Protein AF-A0A2D7ZC70-F1 (afdb_monomer)

Structure (mmCIF, N/CA/C/O backbone):
data_AF-A0A2D7ZC70-F1
#
_entry.id   AF-A0A2D7ZC70-F1
#
loop_
_atom_site.group_PDB
_atom_site.id
_atom_site.type_symbol
_atom_site.label_atom_id
_atom_site.label_alt_id
_atom_site.label_comp_id
_atom_site.label_asym_id
_atom_site.label_entity_id
_atom_site.label_seq_id
_atom_site.pdbx_PDB_ins_code
_atom_site.Cartn_x
_atom_site.Cartn_y
_atom_site.Cartn_z
_atom_site.occupancy
_atom_site.B_iso_or_equiv
_atom_site.auth_seq_id
_atom_site.auth_comp_id
_atom_site.auth_asym_id
_atom_site.auth_atom_id
_atom_site.pdbx_PDB_model_num
ATOM 1 N N . MET A 1 1 ? -26.399 8.309 14.927 1.00 45.03 1 MET A N 1
ATOM 2 C CA . MET A 1 1 ? -24.982 8.589 15.253 1.00 45.03 1 MET A CA 1
ATOM 3 C C . MET A 1 1 ? -24.155 8.449 13.986 1.00 45.03 1 MET A C 1
ATOM 5 O O . MET A 1 1 ? -24.048 7.345 13.473 1.00 45.03 1 MET A O 1
ATOM 9 N N . VAL A 1 2 ? -23.607 9.541 13.450 1.00 57.34 2 VAL A N 1
ATOM 10 C CA . VAL A 1 2 ? -22.657 9.459 12.330 1.00 57.34 2 VAL A CA 1
ATOM 11 C C . VAL A 1 2 ? -21.320 9.015 12.920 1.00 57.34 2 VAL A C 1
ATOM 13 O O . VAL A 1 2 ? -20.627 9.806 13.555 1.00 57.34 2 VAL A O 1
ATOM 16 N N . HIS A 1 3 ? -20.984 7.730 12.810 1.00 61.47 3 HIS A N 1
ATOM 17 C CA . HIS A 1 3 ? -19.647 7.273 13.178 1.00 61.47 3 HIS A CA 1
ATOM 18 C C . HIS A 1 3 ? -18.621 7.962 12.275 1.00 61.47 3 HIS A C 1
ATOM 20 O O . HIS A 1 3 ? -18.772 7.989 11.054 1.00 61.47 3 HIS A O 1
ATOM 26 N N . LYS A 1 4 ? -17.581 8.543 12.883 1.00 79.00 4 LYS A N 1
ATOM 27 C CA . LYS A 1 4 ? -16.473 9.153 12.145 1.00 79.00 4 LYS A CA 1
ATOM 28 C C . LYS A 1 4 ? -15.835 8.078 11.262 1.00 79.00 4 LYS A C 1
ATOM 30 O O . LYS A 1 4 ? -15.337 7.081 11.788 1.00 79.00 4 LYS A O 1
ATOM 35 N N . ARG A 1 5 ? -15.864 8.278 9.939 1.00 84.56 5 ARG A N 1
ATOM 36 C CA . ARG A 1 5 ? -15.257 7.349 8.977 1.00 84.56 5 ARG A CA 1
ATOM 37 C C . ARG A 1 5 ? -13.767 7.213 9.274 1.00 84.56 5 ARG A C 1
ATOM 39 O O . ARG A 1 5 ? -13.089 8.193 9.585 1.00 84.56 5 ARG A O 1
ATOM 46 N N . LYS A 1 6 ? -13.291 5.971 9.242 1.00 90.38 6 LYS A N 1
ATOM 47 C CA . LYS A 1 6 ? -11.886 5.631 9.466 1.00 90.38 6 LYS A CA 1
ATOM 48 C C . LYS A 1 6 ? -11.133 5.658 8.147 1.00 90.38 6 LYS A C 1
ATOM 50 O O . LYS A 1 6 ? -11.649 5.176 7.140 1.00 90.38 6 LYS A O 1
ATOM 55 N N . ASN A 1 7 ? -9.908 6.170 8.187 1.00 91.56 7 ASN A N 1
ATOM 56 C CA . ASN A 1 7 ? -9.040 6.278 7.021 1.00 91.56 7 ASN A CA 1
ATOM 57 C C . ASN A 1 7 ? -8.084 5.084 6.949 1.00 91.56 7 ASN A C 1
ATOM 59 O O . ASN A 1 7 ? -7.211 4.937 7.810 1.00 91.56 7 ASN A O 1
ATOM 63 N N . VAL A 1 8 ? -8.213 4.268 5.904 1.00 92.19 8 VAL A N 1
ATOM 64 C CA . VAL A 1 8 ? -7.352 3.112 5.635 1.00 92.19 8 VAL A CA 1
ATOM 65 C C . VAL A 1 8 ? -6.417 3.416 4.471 1.00 92.19 8 VAL A C 1
ATOM 67 O O . VAL A 1 8 ? -6.854 3.778 3.377 1.00 92.19 8 VAL A O 1
ATOM 70 N N . LEU A 1 9 ? -5.118 3.239 4.696 1.00 91.94 9 LEU A N 1
ATOM 71 C CA . LEU A 1 9 ? -4.081 3.424 3.686 1.00 91.94 9 LEU A CA 1
ATOM 72 C C . LEU A 1 9 ? -3.535 2.082 3.206 1.00 91.94 9 LEU A C 1
ATOM 74 O O . LEU A 1 9 ? -3.178 1.229 4.011 1.00 91.94 9 LEU A O 1
ATOM 78 N N . LEU A 1 10 ? -3.382 1.947 1.893 1.00 91.06 10 LEU A N 1
ATOM 79 C CA . LEU A 1 10 ? -2.615 0.878 1.264 1.00 91.06 10 LEU A CA 1
ATOM 80 C C . LEU A 1 10 ? -1.452 1.484 0.476 1.00 91.06 10 LEU A C 1
ATOM 82 O O . LEU A 1 10 ? -1.645 2.375 -0.351 1.00 91.06 10 LEU A O 1
ATOM 86 N N . ILE A 1 11 ? -0.247 0.962 0.695 1.00 88.31 11 ILE A N 1
ATOM 87 C CA . ILE A 1 11 ? 0.938 1.284 -0.105 1.00 88.31 11 ILE A CA 1
ATOM 88 C C . ILE A 1 11 ? 1.302 0.054 -0.938 1.00 88.31 11 ILE A C 1
ATOM 90 O O . ILE A 1 11 ? 1.595 -1.004 -0.387 1.00 88.31 11 ILE A O 1
ATOM 94 N N . VAL A 1 12 ? 1.339 0.207 -2.262 1.00 88.38 12 VAL A N 1
ATOM 95 C CA . VAL A 1 12 ? 1.557 -0.875 -3.230 1.00 88.38 12 VAL A CA 1
ATOM 96 C C . VAL A 1 12 ? 2.910 -0.698 -3.929 1.00 88.38 12 VAL A C 1
ATOM 98 O O . VAL A 1 12 ? 3.021 0.036 -4.919 1.00 88.38 12 VAL A O 1
ATOM 101 N N . PRO A 1 13 ? 3.978 -1.343 -3.426 1.00 80.62 13 PRO A N 1
ATOM 102 C CA . PRO A 1 13 ? 5.316 -1.180 -3.988 1.00 80.62 13 PRO A CA 1
ATOM 103 C C . PRO A 1 13 ? 5.660 -2.207 -5.083 1.00 80.62 13 PRO A C 1
ATOM 105 O O . PRO A 1 13 ? 6.686 -2.051 -5.734 1.00 80.62 13 PRO A O 1
ATOM 108 N N . HIS A 1 14 ? 4.865 -3.268 -5.253 1.00 84.88 14 HIS A N 1
ATOM 109 C CA . HIS A 1 14 ? 5.144 -4.407 -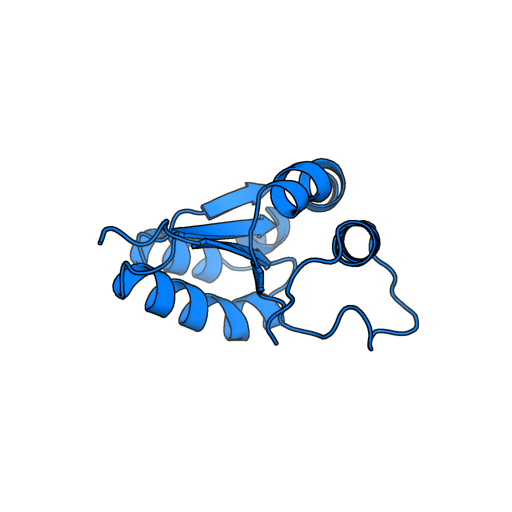6.142 1.00 84.88 14 HIS A CA 1
ATOM 110 C C . HIS A 1 14 ? 3.860 -5.185 -6.465 1.00 84.88 14 HIS A C 1
ATOM 112 O O . HIS A 1 14 ? 2.871 -5.025 -5.748 1.00 84.88 14 HIS A O 1
ATOM 118 N N . MET A 1 15 ? 3.903 -6.029 -7.504 1.00 88.38 15 MET A N 1
ATOM 119 C CA . MET A 1 15 ? 2.743 -6.783 -8.005 1.00 88.38 15 MET A CA 1
ATOM 120 C C . MET A 1 15 ? 2.079 -7.707 -6.976 1.00 88.38 15 MET A C 1
ATOM 122 O O . MET A 1 15 ? 0.862 -7.638 -6.876 1.00 88.38 15 MET A O 1
ATOM 126 N N . PRO A 1 16 ? 2.798 -8.470 -6.129 1.00 87.94 16 PRO A N 1
ATOM 127 C CA . PRO A 1 16 ? 2.134 -9.303 -5.121 1.00 87.94 16 PRO A CA 1
ATOM 128 C C . PRO A 1 16 ? 1.187 -8.506 -4.214 1.00 87.94 16 PRO A C 1
ATOM 130 O O . PRO A 1 16 ? 0.039 -8.887 -4.010 1.00 87.94 16 PRO A O 1
ATOM 133 N N . ALA A 1 17 ? 1.625 -7.328 -3.750 1.00 87.44 17 ALA A N 1
ATOM 134 C CA . ALA A 1 17 ? 0.775 -6.432 -2.962 1.00 87.44 17 ALA A CA 1
ATOM 135 C C . ALA A 1 17 ? -0.386 -5.826 -3.757 1.00 87.44 17 ALA A C 1
ATOM 137 O O . ALA A 1 17 ? -1.395 -5.445 -3.167 1.00 87.44 17 ALA A O 1
ATOM 138 N N . PHE A 1 18 ? -0.240 -5.696 -5.075 1.00 90.81 18 PHE A N 1
ATOM 139 C CA . PHE A 1 18 ? -1.338 -5.287 -5.936 1.00 90.81 18 PHE A CA 1
ATOM 140 C C . PHE A 1 18 ? -2.397 -6.395 -5.981 1.00 90.81 18 PHE A C 1
ATOM 142 O O . PHE A 1 18 ? -3.547 -6.146 -5.626 1.00 90.81 18 PHE A O 1
ATOM 149 N N . ASP A 1 19 ? -1.991 -7.617 -6.322 1.00 90.62 19 ASP A N 1
ATOM 150 C CA . ASP A 1 19 ? -2.900 -8.747 -6.523 1.00 90.62 19 ASP A CA 1
ATOM 151 C C . ASP A 1 19 ? -3.661 -9.121 -5.242 1.00 90.62 19 ASP A C 1
ATOM 153 O O . ASP A 1 19 ? -4.855 -9.417 -5.300 1.00 90.62 19 ASP A O 1
ATOM 157 N N . SER A 1 20 ? -3.016 -9.051 -4.071 1.00 90.19 20 SER A N 1
ATOM 158 C CA . SER A 1 20 ? -3.670 -9.411 -2.808 1.00 90.19 20 SER A CA 1
ATOM 159 C C . SER A 1 20 ? -4.513 -8.282 -2.203 1.00 90.19 20 SER A C 1
ATOM 161 O O . SER A 1 20 ? -5.648 -8.509 -1.779 1.00 90.19 20 SER A O 1
ATOM 163 N N . CYS A 1 21 ? -3.993 -7.049 -2.149 1.00 92.62 21 CYS A N 1
ATOM 164 C CA . CYS A 1 21 ? -4.604 -5.992 -1.339 1.00 92.62 21 CYS A CA 1
ATOM 165 C C . CYS A 1 21 ? -5.591 -5.114 -2.119 1.00 92.62 21 CYS A C 1
ATOM 167 O O . CYS A 1 21 ? -6.515 -4.557 -1.52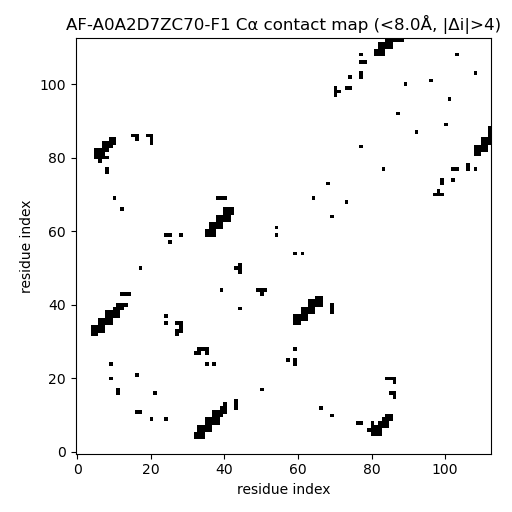1 1.00 92.62 21 CYS A O 1
ATOM 169 N N . ILE A 1 22 ? -5.436 -4.959 -3.439 1.00 94.00 22 ILE A N 1
ATOM 170 C CA . ILE A 1 22 ? -6.321 -4.088 -4.231 1.00 94.00 22 ILE A CA 1
ATOM 171 C C . ILE A 1 22 ? -7.776 -4.569 -4.220 1.00 94.00 22 ILE A C 1
ATOM 173 O O . ILE A 1 22 ? -8.650 -3.738 -3.953 1.00 94.00 22 ILE A O 1
ATOM 177 N N . PRO A 1 23 ? -8.088 -5.867 -4.417 1.00 94.38 23 PRO A N 1
ATOM 178 C CA . PRO A 1 23 ? -9.471 -6.339 -4.349 1.00 94.38 23 PRO A CA 1
ATOM 179 C C . PRO A 1 23 ? -10.149 -6.022 -3.007 1.00 94.38 23 PRO A C 1
ATOM 181 O O . PRO A 1 23 ? -11.342 -5.706 -2.971 1.00 94.38 23 PRO A O 1
ATOM 184 N N . LEU A 1 24 ? -9.389 -6.055 -1.906 1.00 93.94 24 LEU A N 1
ATOM 185 C CA . LEU A 1 24 ? -9.877 -5.697 -0.573 1.00 93.94 24 LEU A CA 1
ATOM 186 C C . LEU A 1 24 ? -10.203 -4.205 -0.483 1.00 93.94 24 LEU A C 1
ATOM 188 O O . LEU A 1 24 ? -11.303 -3.846 -0.062 1.00 93.94 24 LEU A O 1
ATOM 192 N N . MET A 1 25 ? -9.300 -3.339 -0.947 1.00 94.75 25 MET A N 1
ATOM 193 C CA . MET A 1 25 ? -9.525 -1.890 -0.952 1.00 94.75 25 MET A CA 1
ATOM 194 C C . MET A 1 25 ? -10.729 -1.492 -1.808 1.00 94.75 25 MET A C 1
ATOM 196 O O . MET A 1 25 ? -11.521 -0.649 -1.391 1.00 94.75 25 MET A O 1
ATOM 200 N N . ILE A 1 26 ? -10.921 -2.135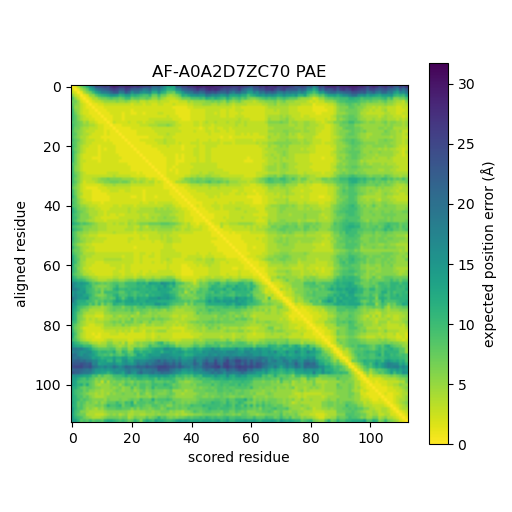 -2.963 1.00 94.75 26 ILE A N 1
ATOM 201 C CA . ILE A 1 26 ? -12.091 -1.912 -3.826 1.00 94.75 26 ILE A CA 1
ATOM 202 C C . ILE A 1 26 ? -13.383 -2.294 -3.098 1.00 94.75 26 ILE A C 1
ATOM 204 O O . ILE A 1 26 ? -14.356 -1.538 -3.122 1.00 94.75 26 ILE A O 1
ATOM 208 N N . ARG A 1 27 ? -13.416 -3.447 -2.418 1.00 94.06 27 ARG A N 1
ATOM 209 C CA . ARG A 1 27 ? -14.598 -3.862 -1.645 1.00 94.06 27 ARG A CA 1
ATOM 210 C C . ARG A 1 27 ? -14.877 -2.929 -0.470 1.00 94.06 27 ARG A C 1
ATOM 212 O O . ARG A 1 27 ? -16.036 -2.594 -0.236 1.00 94.06 27 ARG A O 1
ATOM 219 N N . LEU A 1 28 ? -13.841 -2.497 0.247 1.00 92.75 28 LEU A N 1
ATOM 220 C CA . LEU A 1 28 ? -13.964 -1.541 1.350 1.00 92.75 28 LEU A CA 1
ATOM 221 C C . LEU A 1 28 ? -14.510 -0.194 0.871 1.00 92.75 28 LEU A C 1
ATOM 223 O O . LEU A 1 28 ? -15.423 0.344 1.494 1.00 92.75 28 LEU A O 1
ATOM 227 N N . HIS A 1 29 ? -14.019 0.301 -0.267 1.00 93.81 29 HIS A N 1
ATOM 228 C CA . HIS A 1 29 ? -14.523 1.519 -0.895 1.00 93.81 29 HIS A CA 1
ATOM 229 C C . HIS A 1 29 ? -16.016 1.420 -1.218 1.00 93.81 29 HIS A C 1
ATOM 231 O O . HIS A 1 29 ? -16.791 2.280 -0.807 1.00 93.81 29 HIS A O 1
ATOM 237 N N . LYS A 1 30 ? -16.431 0.332 -1.883 1.00 92.88 30 LYS A N 1
ATOM 238 C CA . LYS A 1 30 ? -17.831 0.096 -2.274 1.00 92.88 30 LYS A CA 1
ATOM 239 C C . LYS A 1 30 ? -18.786 0.017 -1.084 1.00 92.88 30 LYS A C 1
ATOM 241 O O . LYS A 1 30 ? -19.942 0.398 -1.217 1.00 92.88 30 LYS A O 1
ATOM 246 N N . ARG A 1 31 ? -18.322 -0.467 0.074 1.00 91.81 31 ARG A N 1
ATOM 247 C CA 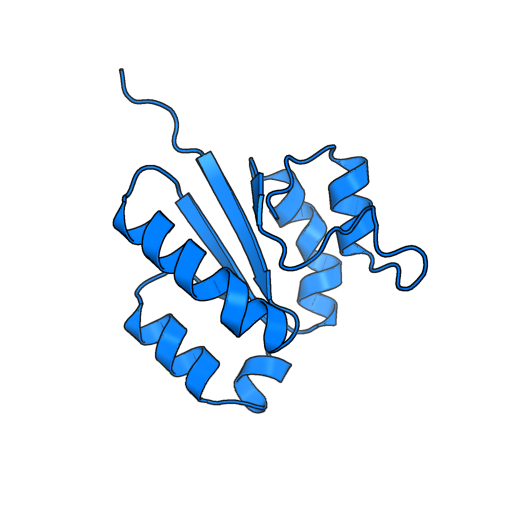. ARG A 1 31 ? -19.131 -0.510 1.303 1.00 91.81 31 ARG A CA 1
ATOM 248 C C . ARG A 1 31 ? -19.385 0.871 1.909 1.00 91.81 31 ARG A C 1
ATOM 250 O O . ARG A 1 31 ? -20.312 0.998 2.693 1.00 91.81 31 ARG A O 1
ATOM 257 N N . GLY A 1 32 ? -18.557 1.876 1.616 1.00 88.31 32 GLY A N 1
ATOM 258 C CA . GLY A 1 32 ? -18.770 3.256 2.068 1.00 88.31 32 GLY A CA 1
ATOM 259 C C . GLY A 1 32 ? -18.561 3.521 3.568 1.00 88.31 32 GLY A C 1
ATOM 260 O O . GLY A 1 32 ? -18.683 4.659 4.005 1.00 88.31 32 GLY A O 1
ATOM 261 N N . ASN A 1 33 ? -18.195 2.518 4.371 1.00 89.00 33 ASN A N 1
ATOM 262 C CA . ASN A 1 33 ? -18.024 2.682 5.825 1.00 89.00 33 ASN A CA 1
ATOM 263 C C . ASN A 1 33 ? -16.645 3.231 6.222 1.00 89.00 33 ASN A C 1
ATOM 265 O O . ASN A 1 33 ? -16.462 3.750 7.322 1.00 89.00 33 ASN A O 1
ATOM 269 N N . VAL A 1 34 ? -15.667 3.114 5.325 1.00 90.31 34 VAL A N 1
ATOM 270 C CA . VAL A 1 34 ? -14.290 3.575 5.522 1.00 90.31 34 VAL A CA 1
ATOM 271 C C . VAL A 1 34 ? -13.858 4.417 4.336 1.00 90.31 34 VAL A C 1
ATOM 273 O O . VAL A 1 34 ? -14.345 4.235 3.217 1.00 90.31 34 VAL A O 1
ATOM 276 N N . ASP A 1 35 ? -12.961 5.354 4.590 1.00 92.19 35 ASP A N 1
ATOM 277 C CA . ASP A 1 35 ? -12.290 6.119 3.555 1.00 92.19 35 ASP A CA 1
ATOM 278 C C . ASP A 1 35 ? -10.990 5.403 3.222 1.00 92.19 35 ASP A C 1
ATOM 280 O O . ASP A 1 35 ? -10.132 5.176 4.074 1.00 92.19 35 ASP A O 1
ATOM 284 N N . VAL A 1 36 ? -10.862 4.991 1.969 1.00 93.25 36 VAL A N 1
ATOM 285 C CA . VAL A 1 36 ? -9.684 4.273 1.497 1.00 93.25 36 VAL A CA 1
ATOM 286 C C . VAL A 1 36 ? -8.765 5.220 0.749 1.00 93.25 36 VAL A C 1
ATOM 288 O O . VAL A 1 36 ? -9.218 6.132 0.062 1.00 93.25 36 VAL A O 1
ATOM 291 N N . LYS A 1 37 ? -7.462 4.985 0.845 1.00 92.88 37 LYS A N 1
ATOM 292 C CA . LYS A 1 37 ? -6.463 5.664 0.030 1.00 92.88 37 LYS A CA 1
ATOM 293 C C . LYS A 1 37 ? -5.418 4.671 -0.432 1.00 92.88 37 LYS A C 1
ATOM 295 O O . LYS A 1 37 ? -4.867 3.925 0.374 1.00 92.88 37 LYS A O 1
ATOM 300 N N . ILE A 1 38 ? -5.117 4.692 -1.724 1.00 92.50 38 ILE A N 1
ATOM 301 C CA . ILE A 1 38 ? -4.101 3.825 -2.315 1.00 92.50 38 ILE A CA 1
ATOM 302 C C . ILE A 1 38 ? -2.922 4.675 -2.784 1.00 92.50 38 ILE A C 1
ATOM 304 O O . ILE A 1 38 ? -3.093 5.701 -3.440 1.00 92.50 38 ILE A O 1
ATOM 308 N N . ILE A 1 39 ? -1.706 4.250 -2.461 1.00 90.69 39 ILE A N 1
ATOM 309 C CA . ILE A 1 39 ? -0.473 4.812 -3.009 1.00 90.69 39 ILE A CA 1
ATOM 310 C C . ILE A 1 39 ? 0.205 3.728 -3.834 1.00 90.69 39 ILE A C 1
ATOM 312 O O . ILE A 1 39 ? 0.578 2.685 -3.303 1.00 90.69 39 ILE A O 1
ATOM 316 N N . VAL A 1 40 ? 0.390 3.982 -5.125 1.00 89.62 40 VAL A N 1
ATOM 317 C CA . VAL A 1 40 ? 1.005 3.039 -6.066 1.00 89.62 40 VAL A CA 1
ATOM 318 C C . VAL A 1 40 ? 2.325 3.601 -6.569 1.00 89.62 40 VAL A C 1
ATOM 320 O O . VAL A 1 40 ? 2.447 4.795 -6.861 1.00 89.62 40 VAL A O 1
ATOM 323 N N . SER A 1 41 ? 3.338 2.739 -6.669 1.00 87.06 41 SER A N 1
ATOM 324 C CA . SER A 1 41 ? 4.618 3.157 -7.233 1.00 87.06 41 SER A CA 1
ATOM 325 C C . SER A 1 41 ? 4.511 3.396 -8.746 1.00 87.06 41 SER A C 1
ATOM 327 O O . SER A 1 41 ? 3.956 2.584 -9.483 1.00 87.06 41 SER A O 1
ATOM 329 N N . GLN A 1 42 ? 5.101 4.485 -9.234 1.00 87.69 42 GLN A N 1
ATOM 330 C CA . GLN A 1 42 ? 5.122 4.824 -10.660 1.00 87.69 42 GLN A CA 1
ATOM 331 C C . GLN A 1 42 ? 5.790 3.730 -11.504 1.00 87.69 42 GLN A C 1
ATOM 333 O O . GLN A 1 42 ? 5.382 3.477 -12.633 1.00 87.69 42 GLN A O 1
ATOM 338 N N . ARG A 1 43 ? 6.805 3.057 -10.945 1.00 86.69 43 ARG A N 1
ATOM 339 C CA . ARG A 1 43 ? 7.475 1.925 -11.593 1.00 86.69 43 ARG A CA 1
ATOM 340 C C . ARG A 1 43 ? 6.497 0.782 -11.867 1.00 86.69 43 ARG A C 1
ATOM 342 O O . ARG A 1 43 ? 6.571 0.190 -12.932 1.00 86.69 43 ARG A O 1
ATOM 349 N N . LEU A 1 44 ? 5.587 0.498 -10.937 1.00 88.00 44 LEU A N 1
ATOM 350 C CA . LEU A 1 44 ? 4.625 -0.593 -11.077 1.00 88.00 44 LEU A CA 1
ATOM 351 C C . LEU A 1 44 ? 3.655 -0.351 -12.239 1.00 88.00 44 LEU A C 1
ATOM 353 O O . LEU A 1 44 ? 3.443 -1.248 -13.042 1.00 88.00 44 LEU A O 1
ATOM 357 N N . ILE A 1 45 ? 3.162 0.883 -12.379 1.00 89.88 45 ILE A N 1
ATOM 358 C CA . ILE A 1 45 ? 2.290 1.280 -13.498 1.00 89.88 45 ILE A CA 1
ATOM 359 C C . ILE A 1 45 ? 3.006 1.143 -14.845 1.00 89.88 45 ILE A C 1
ATOM 361 O O . ILE A 1 45 ? 2.409 0.705 -15.819 1.00 89.88 45 ILE A O 1
ATOM 365 N N . LYS A 1 46 ? 4.297 1.490 -14.901 1.00 89.06 46 LYS A N 1
ATOM 366 C CA . LYS A 1 46 ? 5.097 1.350 -16.126 1.00 89.06 46 LYS A CA 1
ATOM 367 C C . LYS A 1 46 ? 5.352 -0.105 -16.520 1.00 89.06 46 LYS A C 1
ATOM 369 O O . LYS A 1 46 ? 5.548 -0.372 -17.697 1.00 89.06 46 LYS A O 1
ATOM 374 N N . ILE A 1 47 ? 5.422 -1.012 -15.544 1.00 88.69 47 ILE A N 1
ATOM 375 C CA . ILE A 1 47 ? 5.698 -2.433 -15.787 1.00 88.69 47 ILE A CA 1
ATOM 376 C C . ILE A 1 47 ? 4.437 -3.158 -16.257 1.00 88.69 47 ILE A C 1
ATOM 378 O O . ILE A 1 47 ? 4.529 -4.020 -17.123 1.00 88.69 47 ILE A O 1
ATOM 382 N N . ASP A 1 48 ? 3.277 -2.822 -15.691 1.00 89.19 48 ASP A N 1
ATOM 383 C CA . ASP A 1 48 ? 2.034 -3.530 -15.973 1.00 89.19 48 ASP A CA 1
ATOM 384 C C . ASP A 1 48 ? 0.849 -2.561 -16.089 1.00 89.19 48 ASP A C 1
ATOM 386 O O . ASP A 1 48 ? 0.373 -1.988 -15.103 1.00 89.19 48 ASP A O 1
ATOM 390 N N . ALA A 1 49 ? 0.340 -2.414 -17.315 1.00 89.00 49 ALA A N 1
ATOM 391 C CA . ALA A 1 49 ? -0.795 -1.548 -17.625 1.00 89.00 49 ALA A CA 1
ATOM 392 C C . ALA A 1 49 ? -2.083 -1.957 -16.888 1.00 89.00 49 ALA A C 1
ATOM 394 O O . ALA A 1 49 ? -2.941 -1.104 -16.633 1.00 89.00 49 ALA A O 1
ATOM 395 N N . ARG A 1 50 ? -2.214 -3.231 -16.478 1.00 92.12 50 ARG A N 1
ATOM 396 C CA . ARG A 1 50 ? -3.376 -3.724 -15.718 1.00 92.12 50 ARG A CA 1
ATOM 397 C C . ARG A 1 50 ? -3.543 -2.978 -14.401 1.00 92.12 50 ARG A C 1
ATOM 399 O O . ARG A 1 50 ? -4.669 -2.812 -13.937 1.00 92.12 50 ARG A O 1
ATOM 406 N N . VAL A 1 51 ? -2.447 -2.498 -13.814 1.00 91.00 51 VAL A N 1
ATOM 407 C CA . VAL A 1 51 ? -2.453 -1.778 -12.535 1.00 91.00 51 VAL A CA 1
ATOM 408 C C . VAL A 1 51 ? -3.257 -0.493 -12.655 1.00 91.00 51 VAL A C 1
ATOM 410 O O . VAL A 1 51 ? -4.182 -0.254 -11.881 1.00 91.00 51 VAL A O 1
ATOM 413 N N . GLU A 1 52 ? -2.935 0.325 -13.654 1.00 92.31 52 GLU A N 1
ATOM 414 C CA . GLU A 1 52 ? -3.626 1.590 -13.872 1.00 92.31 52 GLU A CA 1
ATOM 415 C C . GLU A 1 52 ? -5.056 1.375 -14.375 1.00 92.31 52 GLU A C 1
ATOM 417 O O . GLU A 1 52 ? -5.972 2.035 -13.887 1.00 92.31 52 GLU A O 1
ATOM 422 N N . GLN A 1 53 ? -5.267 0.424 -15.290 1.00 93.56 53 GLN A N 1
ATOM 423 C CA . GLN A 1 53 ? -6.600 0.089 -15.800 1.00 93.56 53 GLN A CA 1
ATOM 424 C C . GLN A 1 53 ? -7.547 -0.340 -14.674 1.00 93.56 53 GLN A C 1
ATOM 426 O O . GLN A 1 53 ? -8.653 0.186 -14.568 1.00 93.56 53 GLN A O 1
ATOM 431 N N . THR A 1 54 ? -7.095 -1.234 -13.790 1.00 93.75 54 THR A N 1
ATOM 432 C CA . THR A 1 54 ? -7.891 -1.715 -12.650 1.00 93.75 54 THR A CA 1
ATOM 433 C C . THR A 1 54 ? -8.223 -0.582 -11.686 1.00 93.75 54 THR A C 1
ATOM 435 O O . THR A 1 54 ? -9.369 -0.450 -11.260 1.00 93.75 54 THR A O 1
ATOM 438 N N . LEU A 1 55 ? -7.243 0.266 -11.354 1.00 92.88 55 LEU A N 1
ATOM 439 C CA . LEU A 1 55 ? -7.458 1.390 -10.442 1.00 92.88 55 LEU A CA 1
ATOM 440 C C . LEU A 1 55 ? -8.460 2.394 -11.023 1.00 92.88 55 LEU A C 1
ATOM 442 O O . LEU A 1 55 ? -9.417 2.748 -10.333 1.00 92.88 55 LEU A O 1
ATOM 446 N N . LYS A 1 56 ? -8.308 2.774 -12.298 1.00 93.69 56 LYS A N 1
ATOM 447 C CA . LYS A 1 56 ? -9.252 3.663 -12.995 1.00 93.69 56 LYS A CA 1
ATOM 448 C C . LYS A 1 56 ? -10.658 3.069 -13.054 1.00 93.69 56 LYS A C 1
ATOM 450 O O . LYS A 1 56 ? -11.611 3.751 -12.693 1.00 93.69 56 LYS A O 1
ATOM 455 N N . ALA A 1 57 ? -10.786 1.799 -13.438 1.00 94.12 57 ALA A N 1
ATOM 456 C CA . ALA A 1 57 ? -12.078 1.117 -13.527 1.00 94.12 57 ALA A CA 1
ATOM 457 C C . ALA A 1 57 ? -12.768 0.958 -12.161 1.00 94.12 57 ALA A C 1
ATOM 459 O O . ALA A 1 57 ? -13.992 0.904 -12.080 1.00 94.12 57 ALA A O 1
ATOM 460 N N . SER A 1 58 ? -11.994 0.880 -11.075 1.00 92.31 58 SER A N 1
ATOM 461 C CA . SER A 1 58 ? -12.538 0.687 -9.731 1.00 92.31 58 SER A CA 1
ATOM 462 C C . SER A 1 58 ? -13.152 1.939 -9.099 1.00 92.31 58 SER A C 1
ATOM 464 O O . SER A 1 58 ? -13.908 1.809 -8.137 1.00 92.31 58 SER A O 1
ATOM 466 N N . GLY A 1 59 ? -12.791 3.133 -9.582 1.00 91.44 59 GLY A N 1
ATOM 467 C CA . GLY A 1 59 ? -13.172 4.412 -8.972 1.00 91.44 59 GLY A CA 1
ATOM 468 C C . GLY A 1 59 ? -12.514 4.700 -7.615 1.00 91.44 59 GLY A C 1
ATOM 469 O O . GLY A 1 59 ? -12.777 5.740 -7.015 1.00 91.44 59 GLY A O 1
ATOM 470 N N . VAL A 1 60 ? -11.646 3.811 -7.118 1.00 91.94 60 VAL A N 1
ATOM 471 C CA . VAL A 1 60 ? -10.986 3.988 -5.822 1.00 91.94 60 VAL A CA 1
ATOM 472 C C . VAL A 1 60 ? -9.962 5.124 -5.907 1.00 91.94 60 VAL A C 1
ATOM 474 O O . VAL A 1 60 ? -9.132 5.122 -6.819 1.00 91.94 60 VAL A O 1
ATOM 477 N N . PRO A 1 61 ? -9.937 6.069 -4.950 1.00 91.62 61 PRO A N 1
ATOM 478 C CA . PRO A 1 61 ? -8.933 7.126 -4.934 1.00 91.62 61 PRO A CA 1
ATOM 479 C C . PRO A 1 61 ? -7.517 6.553 -4.773 1.00 91.62 61 PRO A C 1
ATOM 481 O O . PRO A 1 61 ? -7.185 5.896 -3.777 1.00 91.62 61 PRO A O 1
ATOM 484 N N . TYR A 1 62 ? -6.655 6.856 -5.743 1.00 92.19 62 TYR A N 1
ATOM 485 C CA . TYR A 1 62 ? -5.254 6.451 -5.739 1.00 92.19 62 TYR A CA 1
ATOM 486 C C . TYR A 1 62 ? -4.321 7.608 -6.097 1.00 92.19 62 TYR A C 1
ATOM 488 O O . TYR A 1 62 ? -4.694 8.558 -6.781 1.00 92.19 62 TYR A O 1
ATOM 496 N N . VAL A 1 63 ? -3.078 7.522 -5.627 1.00 90.50 63 VAL A N 1
ATOM 497 C CA . VAL A 1 63 ? -2.007 8.466 -5.955 1.00 90.50 63 VAL A CA 1
ATOM 498 C C . VAL A 1 63 ? -0.804 7.694 -6.469 1.00 90.50 63 VAL A C 1
ATOM 500 O O . VAL A 1 63 ? -0.377 6.707 -5.867 1.00 90.50 63 VAL A O 1
ATOM 503 N N . VAL A 1 64 ? -0.223 8.180 -7.560 1.00 88.88 64 VAL A N 1
ATOM 504 C CA . VAL A 1 64 ? 1.016 7.642 -8.121 1.00 88.88 64 VAL A CA 1
ATOM 505 C C . VAL A 1 64 ? 2.207 8.406 -7.550 1.00 88.88 64 VAL A C 1
ATOM 507 O O . VAL A 1 64 ? 2.236 9.638 -7.574 1.00 88.88 64 VAL A O 1
ATOM 510 N N . LYS A 1 65 ? 3.203 7.692 -7.022 1.00 86.88 65 LYS A N 1
ATOM 511 C CA . LYS A 1 65 ? 4.444 8.282 -6.490 1.00 86.88 65 LYS A CA 1
ATOM 512 C C . LYS A 1 65 ? 5.667 7.488 -6.946 1.00 86.88 65 LYS A C 1
ATOM 514 O O . LYS A 1 65 ? 5.586 6.282 -7.157 1.00 86.88 65 LYS A O 1
ATOM 519 N N . SER A 1 66 ? 6.818 8.144 -7.089 1.00 81.00 66 SER A N 1
ATOM 520 C CA . SER A 1 66 ? 8.096 7.439 -7.276 1.00 81.00 66 SER A CA 1
ATOM 521 C C . SER A 1 66 ? 8.416 6.583 -6.045 1.00 81.00 66 SER A C 1
ATOM 523 O O . SER A 1 66 ? 7.863 6.825 -4.979 1.00 81.00 66 SER A O 1
ATOM 525 N N . LEU A 1 67 ? 9.303 5.590 -6.156 1.00 69.25 67 LEU A N 1
ATOM 526 C CA . LEU A 1 67 ? 9.646 4.719 -5.019 1.00 69.25 67 LEU A CA 1
ATOM 527 C C . LEU A 1 67 ? 10.208 5.532 -3.836 1.00 69.25 67 LEU A C 1
ATOM 529 O O . LEU A 1 67 ? 9.728 5.402 -2.714 1.00 69.25 67 LEU A O 1
ATOM 533 N N . PHE A 1 68 ? 11.103 6.478 -4.136 1.00 68.38 68 PHE A N 1
ATOM 534 C CA . PHE A 1 68 ? 11.582 7.484 -3.185 1.00 68.38 68 PHE A CA 1
ATOM 535 C C . PHE A 1 68 ? 10.459 8.373 -2.645 1.00 68.38 68 PHE A C 1
ATOM 537 O O . PHE A 1 68 ? 10.417 8.655 -1.455 1.00 68.38 68 PHE A O 1
ATOM 544 N N . GLY A 1 69 ? 9.518 8.799 -3.491 1.00 69.31 69 GLY A N 1
ATOM 545 C CA . GLY A 1 69 ? 8.371 9.593 -3.057 1.00 69.31 69 GLY A CA 1
ATOM 546 C C . GLY A 1 69 ? 7.422 8.814 -2.143 1.00 69.31 69 GLY A C 1
ATOM 547 O O . GLY A 1 69 ? 6.876 9.387 -1.205 1.00 69.31 69 GLY A O 1
ATOM 548 N N . VAL A 1 70 ? 7.243 7.514 -2.385 1.00 69.88 70 VAL A N 1
ATOM 549 C CA . VAL A 1 70 ? 6.507 6.616 -1.493 1.00 69.88 70 VAL A CA 1
ATOM 550 C C . VAL A 1 70 ? 7.225 6.547 -0.155 1.00 69.88 70 VAL A C 1
ATOM 552 O O . VAL A 1 70 ? 6.585 6.747 0.864 1.00 69.88 70 VAL A O 1
ATOM 555 N N . GLU A 1 71 ? 8.535 6.325 -0.131 1.00 68.56 71 GLU A N 1
ATOM 556 C CA . GLU A 1 71 ? 9.287 6.203 1.120 1.00 68.56 71 GLU A CA 1
ATOM 557 C C . GLU A 1 71 ? 9.340 7.523 1.901 1.00 68.56 71 GLU A C 1
ATOM 559 O O . GLU A 1 71 ? 8.947 7.548 3.066 1.00 68.56 71 GLU A O 1
ATOM 564 N N . LEU A 1 72 ? 9.696 8.635 1.256 1.00 67.88 72 LEU A N 1
ATOM 565 C CA . LEU A 1 72 ? 9.897 9.932 1.906 1.00 67.88 72 LEU A CA 1
ATOM 566 C C . LEU A 1 72 ? 8.588 10.604 2.342 1.00 67.88 72 LEU A C 1
ATOM 568 O O . LEU A 1 72 ? 8.543 11.231 3.393 1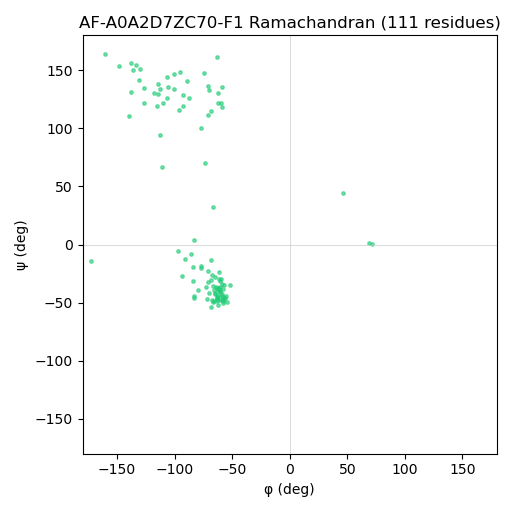.00 67.88 72 LEU A O 1
ATOM 572 N N . PHE A 1 73 ? 7.502 10.471 1.571 1.00 67.12 73 PHE A N 1
ATOM 573 C CA . PHE A 1 73 ? 6.206 11.076 1.920 1.00 67.12 73 PHE A CA 1
ATOM 574 C C . PHE A 1 73 ? 5.243 10.111 2.614 1.00 67.12 73 PHE A C 1
ATOM 576 O O . PHE A 1 73 ? 4.180 10.549 3.067 1.00 67.12 73 PHE A O 1
ATOM 583 N N . SER A 1 74 ? 5.596 8.825 2.744 1.00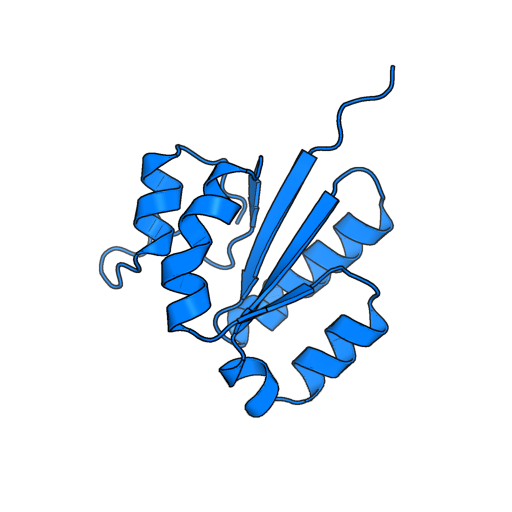 69.38 74 SER A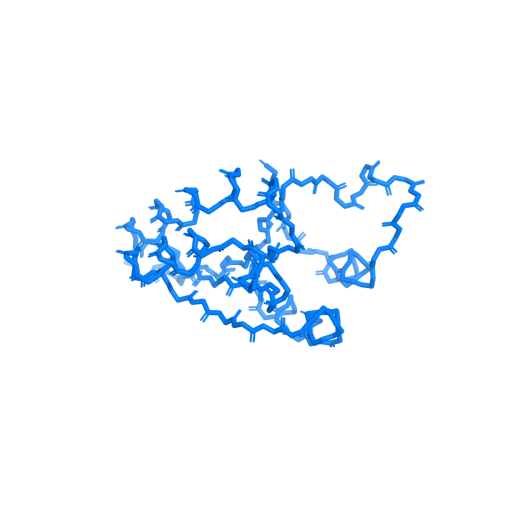 N 1
ATOM 584 C CA . SER A 1 74 ? 4.763 7.865 3.475 1.00 69.38 74 SER A CA 1
ATOM 585 C C . SER A 1 74 ? 4.524 8.300 4.913 1.00 69.38 74 SER A C 1
ATOM 587 O O . SER A 1 74 ? 3.398 8.176 5.368 1.00 69.38 74 SER A O 1
ATOM 589 N N . TRP A 1 75 ? 5.508 8.882 5.602 1.00 74.88 75 TRP A N 1
ATOM 590 C CA . TRP A 1 75 ? 5.391 9.255 7.017 1.00 74.88 75 TRP A CA 1
ATOM 591 C C . TRP A 1 75 ? 4.182 10.157 7.330 1.00 74.88 75 TRP A C 1
ATOM 593 O O . TRP A 1 75 ? 3.378 9.821 8.194 1.00 74.88 75 TRP A O 1
ATOM 603 N N . LEU A 1 76 ? 3.980 11.247 6.579 1.00 79.88 76 LEU A N 1
ATOM 604 C CA . LEU A 1 76 ? 2.846 12.166 6.750 1.00 79.88 76 LEU A CA 1
ATOM 605 C C . LEU A 1 76 ? 1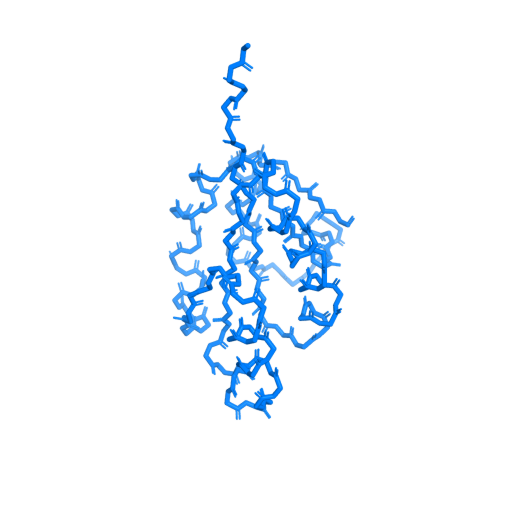.505 11.486 6.456 1.00 79.88 76 LEU A C 1
ATOM 607 O O . LEU A 1 76 ? 0.501 11.785 7.101 1.00 79.88 76 LEU A O 1
ATOM 611 N N . GLN A 1 77 ? 1.476 10.587 5.471 1.00 80.31 77 GLN A N 1
ATOM 612 C CA . GLN A 1 77 ? 0.269 9.839 5.118 1.00 80.31 77 GLN A CA 1
ATOM 613 C C . GLN A 1 77 ? -0.058 8.797 6.196 1.00 80.31 77 GLN A C 1
ATOM 615 O O . GLN A 1 77 ? -1.185 8.765 6.674 1.00 80.31 77 GLN A O 1
ATOM 620 N N . ILE A 1 78 ? 0.946 8.036 6.640 1.00 81.31 78 ILE A N 1
ATOM 621 C CA . ILE A 1 78 ? 0.891 7.058 7.735 1.00 81.31 78 ILE A CA 1
ATOM 622 C C . ILE A 1 78 ? 0.410 7.731 9.024 1.00 81.31 78 ILE A C 1
ATOM 624 O O . ILE A 1 78 ? -0.486 7.222 9.696 1.00 81.31 78 ILE A O 1
ATOM 628 N N . ALA A 1 79 ? 0.950 8.905 9.361 1.00 81.50 79 ALA A N 1
ATOM 629 C CA . ALA A 1 79 ? 0.575 9.649 10.560 1.00 81.50 79 ALA A CA 1
ATOM 630 C C . ALA A 1 79 ? -0.916 10.033 10.569 1.00 81.50 79 ALA A C 1
ATOM 632 O O . ALA A 1 79 ? -1.557 9.962 11.618 1.00 81.50 79 ALA A O 1
ATOM 633 N N . ARG A 1 80 ? -1.488 10.377 9.408 1.00 83.81 80 ARG A N 1
ATOM 634 C CA . ARG A 1 80 ? -2.886 10.824 9.259 1.00 83.81 80 ARG A CA 1
ATOM 635 C C . ARG A 1 80 ? -3.907 9.694 9.102 1.00 83.81 80 ARG A C 1
ATOM 637 O O . ARG A 1 80 ? -5.104 9.967 9.108 1.00 83.81 80 ARG A O 1
ATOM 644 N N . THR A 1 81 ? -3.462 8.452 8.943 1.00 87.44 81 THR A N 1
ATOM 645 C CA . THR A 1 81 ? -4.352 7.300 8.725 1.00 87.44 81 THR A CA 1
ATOM 646 C C . THR A 1 81 ? -4.658 6.567 10.023 1.00 87.44 81 THR A C 1
ATOM 648 O O . THR A 1 81 ? -3.820 6.527 10.925 1.00 87.44 81 THR A O 1
ATOM 651 N N . ASP A 1 82 ? -5.850 5.984 10.124 1.00 88.94 82 ASP A N 1
ATOM 652 C CA . ASP A 1 82 ? -6.281 5.199 11.287 1.00 88.94 82 ASP A CA 1
ATOM 653 C C . ASP A 1 82 ? -5.797 3.745 11.216 1.00 88.94 82 ASP A C 1
ATOM 655 O O . ASP A 1 82 ? -5.548 3.122 12.250 1.00 88.94 82 ASP A O 1
ATOM 659 N N . GLY A 1 83 ? -5.664 3.210 10.001 1.00 87.81 83 GLY A N 1
ATOM 660 C CA . GLY A 1 83 ? -5.215 1.846 9.754 1.00 87.81 83 GLY A CA 1
ATOM 661 C C . GLY A 1 83 ? -4.435 1.725 8.452 1.00 87.81 83 GLY A C 1
ATOM 662 O O . GLY A 1 83 ? -4.604 2.522 7.525 1.00 87.81 83 GLY A O 1
ATOM 663 N N . ILE A 1 84 ? -3.561 0.729 8.397 1.00 88.44 84 ILE A N 1
ATOM 664 C CA . ILE A 1 84 ? -2.707 0.461 7.245 1.00 88.44 84 ILE A CA 1
ATOM 665 C C . ILE A 1 84 ? -2.907 -0.988 6.836 1.00 88.44 84 ILE A C 1
ATOM 667 O O . ILE A 1 84 ? -2.689 -1.894 7.633 1.00 88.44 84 ILE A O 1
ATOM 671 N N . LEU A 1 85 ? -3.317 -1.190 5.589 1.00 88.19 85 LEU A N 1
ATOM 672 C CA . LEU A 1 85 ? -3.374 -2.506 4.975 1.00 88.19 85 LEU A CA 1
ATOM 673 C C . LEU A 1 85 ? -2.014 -2.801 4.344 1.00 88.19 85 LEU A C 1
ATOM 675 O O . LEU A 1 85 ? -1.518 -2.007 3.536 1.00 88.19 85 LEU A O 1
ATOM 679 N N . THR A 1 86 ? -1.415 -3.935 4.689 1.00 83.69 86 THR A N 1
ATOM 680 C CA . THR A 1 86 ? -0.148 -4.375 4.103 1.00 83.69 86 THR A CA 1
ATOM 681 C C . THR A 1 86 ? -0.249 -5.821 3.645 1.00 83.69 86 THR A C 1
ATOM 683 O O . THR A 1 86 ? -0.825 -6.659 4.316 1.00 83.69 86 THR A O 1
ATOM 686 N N . HIS A 1 87 ? 0.368 -6.130 2.503 1.00 80.75 87 HIS A N 1
ATOM 687 C CA . HIS A 1 87 ? 0.456 -7.508 1.999 1.00 80.75 87 HIS A CA 1
ATOM 688 C C . HIS A 1 87 ? 1.207 -8.443 2.959 1.00 80.75 87 HIS A C 1
ATOM 690 O O . HIS A 1 87 ? 1.012 -9.651 2.950 1.00 80.75 87 HIS A O 1
ATOM 696 N N . SER A 1 88 ? 2.150 -7.902 3.723 1.00 72.12 88 SER A N 1
ATOM 697 C CA . SER A 1 88 ? 3.042 -8.671 4.584 1.00 72.12 88 SER A CA 1
ATOM 698 C C . SER A 1 88 ? 3.217 -7.981 5.920 1.00 72.12 88 SER A C 1
ATOM 700 O O . SER A 1 88 ? 3.109 -6.754 5.981 1.00 72.12 88 SER A O 1
ATOM 702 N N . ASP A 1 89 ? 3.567 -8.755 6.945 1.00 67.88 89 ASP A N 1
ATOM 703 C CA . ASP A 1 89 ? 3.866 -8.221 8.266 1.00 67.88 89 ASP A CA 1
ATOM 704 C C . ASP A 1 89 ? 5.202 -7.452 8.299 1.00 67.88 89 ASP A C 1
ATOM 706 O O . ASP A 1 89 ? 6.268 -8.060 8.149 1.00 67.88 89 ASP A O 1
ATOM 710 N N . PRO A 1 90 ? 5.182 -6.112 8.481 1.00 61.03 90 PRO A N 1
ATOM 711 C CA . PRO A 1 90 ? 6.396 -5.316 8.630 1.00 61.03 90 PRO A CA 1
ATOM 712 C C . PRO A 1 90 ? 7.138 -5.614 9.946 1.00 61.03 90 PRO A C 1
ATOM 714 O O . PRO A 1 90 ? 8.285 -5.194 10.119 1.00 61.03 90 PRO A O 1
ATOM 717 N N . ILE A 1 91 ? 6.509 -6.307 10.899 1.00 58.91 91 ILE A N 1
ATOM 718 C CA . ILE A 1 91 ? 7.125 -6.783 12.139 1.00 58.91 91 ILE A CA 1
ATOM 719 C C . ILE A 1 91 ? 7.865 -8.104 11.888 1.00 58.91 91 ILE A C 1
ATOM 721 O O . ILE A 1 91 ? 9.018 -8.209 12.301 1.00 58.91 91 ILE A O 1
ATOM 725 N N . ALA A 1 92 ? 7.271 -9.050 11.149 1.00 57.62 92 ALA A N 1
ATOM 726 C CA . ALA A 1 92 ? 7.873 -10.357 10.850 1.00 57.62 92 ALA A CA 1
ATOM 727 C C . ALA A 1 92 ? 8.967 -10.346 9.760 1.00 57.62 92 ALA A C 1
ATOM 729 O O . ALA A 1 92 ? 9.767 -11.279 9.686 1.00 57.62 92 ALA A O 1
ATOM 730 N N . TYR A 1 93 ? 9.050 -9.310 8.915 1.00 59.00 93 TYR A N 1
ATOM 731 C CA . TYR A 1 93 ? 10.102 -9.165 7.893 1.00 59.00 93 TYR A CA 1
ATOM 732 C C . TYR A 1 93 ? 11.466 -8.784 8.518 1.00 59.00 93 TYR A C 1
ATOM 734 O O . TYR A 1 93 ? 11.968 -7.671 8.360 1.00 59.00 93 TYR A O 1
ATOM 742 N N . GLY A 1 94 ? 12.091 -9.719 9.235 1.00 47.66 94 GLY A N 1
ATOM 743 C CA . GLY A 1 94 ? 13.319 -9.554 10.029 1.00 47.66 94 GLY A CA 1
ATOM 744 C C . GLY A 1 94 ? 14.632 -9.270 9.277 1.00 47.66 94 GLY A C 1
ATOM 745 O O . GLY A 1 94 ? 15.681 -9.697 9.740 1.00 47.66 94 GLY A O 1
ATOM 746 N N . GLY A 1 95 ? 14.630 -8.564 8.138 1.00 53.59 95 GLY A N 1
ATOM 747 C CA . GLY A 1 95 ? 15.899 -8.251 7.453 1.00 53.59 95 GLY A CA 1
ATOM 748 C C . GLY A 1 95 ? 15.871 -7.296 6.257 1.00 53.59 95 GLY A C 1
ATOM 749 O O . GLY A 1 95 ? 16.920 -6.797 5.865 1.00 53.59 95 GLY A O 1
ATOM 750 N N . LYS A 1 96 ? 14.705 -6.980 5.674 1.00 58.09 96 LYS A N 1
ATOM 751 C CA . LYS A 1 96 ? 14.583 -5.986 4.584 1.00 58.09 96 LYS A CA 1
ATOM 752 C C . LYS A 1 96 ? 13.837 -4.752 5.076 1.00 58.09 96 LYS A C 1
ATOM 754 O O . LYS A 1 96 ? 12.714 -4.486 4.656 1.00 58.09 96 LYS A O 1
ATOM 759 N N . PHE A 1 97 ? 14.468 -4.037 6.002 1.00 58.72 97 PHE A N 1
ATOM 760 C CA . PHE A 1 97 ? 13.924 -2.828 6.611 1.00 58.72 97 PHE A CA 1
ATOM 761 C C . PHE A 1 97 ? 13.662 -1.754 5.550 1.00 58.72 97 PHE A C 1
ATOM 763 O O . PHE A 1 97 ? 14.584 -1.338 4.847 1.00 58.72 97 PHE A O 1
ATOM 770 N N . ARG A 1 98 ? 12.412 -1.291 5.429 1.00 70.06 98 ARG A N 1
ATOM 771 C CA . ARG A 1 98 ? 12.084 -0.105 4.628 1.00 70.06 98 ARG A CA 1
ATOM 772 C C . ARG A 1 98 ? 11.754 1.071 5.545 1.00 70.06 98 ARG A C 1
ATOM 774 O O . ARG A 1 98 ? 11.074 0.867 6.550 1.00 70.06 98 ARG A O 1
ATOM 781 N N . PRO A 1 99 ? 12.117 2.315 5.177 1.00 71.31 99 PRO A N 1
ATOM 782 C CA . PRO A 1 99 ? 11.820 3.501 5.985 1.00 71.31 99 PRO A CA 1
ATOM 783 C C . PRO A 1 99 ? 10.345 3.631 6.393 1.00 71.31 99 PRO A C 1
ATOM 785 O O . PRO A 1 99 ? 10.037 4.041 7.506 1.00 71.31 99 PRO A O 1
ATOM 788 N N . ARG A 1 100 ? 9.408 3.217 5.531 1.00 75.75 100 ARG A N 1
ATOM 789 C CA . ARG A 1 100 ? 7.974 3.235 5.863 1.00 75.75 100 ARG A CA 1
ATOM 790 C C . ARG A 1 100 ? 7.624 2.350 7.066 1.00 75.75 100 ARG A C 1
ATOM 792 O O . ARG A 1 100 ? 6.773 2.731 7.859 1.00 75.75 100 ARG A O 1
ATOM 799 N N . ASP A 1 101 ? 8.273 1.195 7.209 1.00 75.44 101 ASP A N 1
ATOM 800 C CA . ASP A 1 101 ? 7.950 0.202 8.238 1.00 75.44 101 ASP A CA 1
ATOM 801 C C . ASP A 1 101 ? 8.373 0.729 9.619 1.00 75.44 101 ASP A C 1
ATOM 803 O O . ASP A 1 101 ? 7.681 0.518 10.616 1.00 75.44 101 ASP A O 1
ATOM 807 N N . TYR A 1 102 ? 9.454 1.518 9.655 1.00 75.50 102 TYR A N 1
ATOM 808 C CA . TYR A 1 102 ? 9.853 2.302 10.821 1.00 75.50 102 TYR A CA 1
ATOM 809 C C . TYR A 1 102 ? 8.761 3.276 11.256 1.00 75.50 102 TYR A C 1
ATOM 811 O O . TYR A 1 102 ? 8.404 3.307 12.429 1.00 75.50 102 TYR A O 1
ATOM 819 N N . PHE A 1 103 ? 8.192 4.039 10.319 1.00 76.12 103 PHE A N 1
ATOM 820 C CA . PHE A 1 103 ? 7.136 4.998 10.639 1.00 76.12 103 PHE A CA 1
ATOM 821 C C . PHE A 1 103 ? 5.863 4.305 11.125 1.00 76.12 103 PHE A C 1
ATOM 823 O O . PHE A 1 103 ? 5.249 4.770 12.080 1.00 76.12 103 PHE A O 1
ATOM 830 N N . ILE A 1 104 ? 5.485 3.171 10.529 1.00 78.19 104 ILE A N 1
ATOM 831 C CA . ILE A 1 104 ? 4.338 2.371 10.990 1.00 78.19 104 ILE A CA 1
ATOM 832 C C . ILE A 1 104 ? 4.525 1.961 12.458 1.00 78.19 104 ILE A C 1
ATOM 834 O O . ILE A 1 104 ? 3.611 2.154 13.265 1.00 78.19 104 ILE A O 1
ATOM 838 N N . LYS A 1 105 ? 5.720 1.462 12.811 1.00 78.81 105 LYS A N 1
ATOM 839 C CA . LYS A 1 105 ? 6.079 1.087 14.187 1.00 78.81 105 LYS A CA 1
ATOM 840 C C . LYS A 1 105 ? 6.122 2.300 15.120 1.00 78.81 105 LYS A C 1
ATOM 842 O O . LYS A 1 105 ? 5.504 2.271 16.180 1.00 78.81 105 LYS A O 1
ATOM 847 N N . ME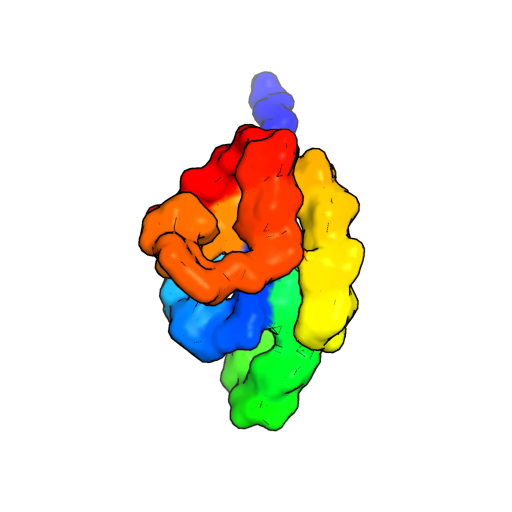T A 1 106 ? 6.796 3.376 14.715 1.00 78.81 106 MET A N 1
ATOM 848 C CA . MET A 1 106 ? 6.928 4.615 15.490 1.00 78.81 106 MET A CA 1
ATOM 849 C C . MET A 1 106 ? 5.564 5.221 15.829 1.00 78.81 106 MET A C 1
ATOM 851 O O . MET A 1 106 ? 5.322 5.596 16.973 1.00 78.81 106 MET A O 1
ATOM 855 N N . PHE A 1 107 ? 4.655 5.283 14.855 1.00 80.19 107 PHE A N 1
ATOM 856 C CA . PHE A 1 107 ? 3.315 5.836 15.043 1.00 80.19 107 PHE A CA 1
ATOM 857 C C . PHE A 1 107 ? 2.312 4.838 15.646 1.00 80.19 107 PHE A C 1
ATOM 859 O O . PHE A 1 107 ? 1.136 5.188 15.764 1.00 80.19 107 PHE A O 1
ATOM 866 N N . LYS A 1 108 ? 2.747 3.617 16.006 1.00 80.69 108 LYS A N 1
ATOM 867 C CA . LYS A 1 108 ? 1.919 2.538 16.578 1.00 80.69 108 LYS A CA 1
ATOM 868 C C . LYS A 1 108 ? 0.599 2.342 15.823 1.00 80.69 108 LYS A C 1
ATOM 870 O O . LYS A 1 108 ? -0.474 2.276 16.420 1.00 80.69 108 LYS A O 1
ATOM 875 N N . LYS A 1 109 ? 0.665 2.337 14.490 1.00 83.44 109 LYS A N 1
ATOM 876 C CA . LYS A 1 109 ? -0.535 2.261 13.649 1.00 83.44 109 LYS A CA 1
ATOM 877 C C . LYS A 1 109 ? -1.123 0.856 13.662 1.00 83.44 109 LYS A C 1
ATOM 879 O O . LYS A 1 109 ? -0.387 -0.123 13.722 1.00 83.44 109 LYS A O 1
ATOM 884 N N . ASN A 1 110 ? -2.449 0.774 13.550 1.00 82.94 110 ASN A N 1
ATOM 885 C CA . ASN A 1 110 ? -3.138 -0.499 13.379 1.00 82.94 110 ASN A CA 1
ATOM 886 C C . ASN A 1 110 ? -2.795 -1.063 12.000 1.00 82.94 110 ASN A C 1
ATOM 888 O O . ASN A 1 110 ? -3.136 -0.452 10.983 1.00 82.94 110 ASN A O 1
ATOM 892 N N . VAL A 1 111 ? -2.108 -2.200 11.976 1.00 80.12 111 VAL A N 1
ATOM 893 C CA . VAL A 1 111 ? -1.741 -2.890 10.739 1.00 80.12 111 VAL A CA 1
ATOM 894 C C . VAL A 1 111 ? -2.705 -4.048 10.515 1.00 80.12 111 VAL A C 1
ATOM 896 O O . VAL A 1 111 ? -3.026 -4.780 11.447 1.00 80.12 111 VAL A O 1
ATOM 899 N N . ILE A 1 112 ? -3.196 -4.167 9.286 1.00 79.62 112 ILE A N 1
ATOM 900 C CA . ILE A 1 112 ? -4.109 -5.216 8.835 1.00 79.62 112 ILE A CA 1
ATOM 901 C C . ILE A 1 112 ? -3.347 -6.054 7.806 1.00 79.62 112 ILE A C 1
ATOM 903 O O . ILE A 1 112 ? -2.775 -5.480 6.872 1.00 79.62 112 ILE A O 1
ATOM 907 N N . PHE A 1 113 ? -3.353 -7.375 7.995 1.00 71.69 113 PHE A N 1
ATOM 908 C CA . PHE A 1 113 ? -2.714 -8.373 7.131 1.00 71.69 113 PHE A CA 1
ATOM 909 C C . PHE A 1 113 ? -3.764 -9.189 6.386 1.00 71.69 113 PHE A C 1
ATOM 911 O O . PHE A 1 113 ? -4.772 -9.553 7.035 1.00 71.69 113 PHE A O 1
#

Secondary structure (DSSP, 8-state):
--PPPEEEEEEE-SHHHHHHHHHHHHHHHHH-SEEEEEEEEHHHHHH-HHHHHHHHHHT--EEEE-HHHHHHHHHHHHHH-SEEE-SS-TTT-TT---HHHHHHHHTT-EEE-

Foldseek 3Di:
DPPDAFEEEEEAEEDLSQVPCVVVLLVVVVVVRHQYEYEYEPVRCVVDVVSVVVCVVSVRHYDYDHPVRCQVVLLVVLLPGQEYETSDDLVPPPPPDGNNSVSCVVSVHHYDD

Nearest PDB structures (foldseek):
  8k5u-assembly2_B  TM=6.717E-01  e=3.192E-02  Ramlibacter sp.
  7xpt-assembly1_A  TM=4.129E-01  e=1.729E-01  Marinactinospora thermotolerans
  7c2x-assembly1_A  TM=5.258E-01  e=6.340E-01  Glycyrrhiza uralensis
  8hl8-assembly1_A  TM=4.142E-01  e=4.293E-01  Marinactinospora thermotolerans
  8eyi-assembly1_F  TM=4.157E-01  e=2.907E-01  Homo sapiens

pLDDT: mean 82.53, std 11.6, range [45.03, 94.75]

Mean predicted aligned error: 6.21 Å

Solvent-accessible surface area (backbone atoms only — not comparable to full-atom values): 6492 Å² total; per-residue (Å²): 131,88,74,82,65,48,34,35,38,33,72,31,85,46,66,72,36,42,73,66,43,46,65,53,51,50,52,45,44,74,66,63,67,40,45,60,40,37,38,36,28,46,65,51,44,74,76,36,62,65,57,51,52,51,42,64,75,61,71,55,59,67,44,78,30,47,66,65,50,45,45,73,51,34,50,68,53,57,72,73,35,62,30,37,48,37,79,60,60,73,80,76,50,85,78,77,84,48,73,46,47,54,42,44,59,74,66,67,52,49,74,43,117

Sequence (113 aa):
MVHKRKNVLLIVPHMPAFDSCIPLMIRLHKRGNVDVKIIVSQRLIKIDARVEQTLKASGVPYVVKSLFGVELFSWLQIARTDGILTHSDPIAYGGKFRPRDYFIKMFKKNVIF

Radius of gyration: 13.67 Å; Cα contacts (8 Å, |Δi|>4): 161; chains: 1; bounding box: 41×22×34 Å